Protein AF-A0A3M3U3S2-F1 (afdb_monomer)

Solvent-accessible surface area (backbone atoms only — not comparable to full-atom values): 7268 Å² total; per-residue (Å²): 133,89,79,87,79,78,76,80,77,78,79,72,85,70,72,84,77,65,69,76,60,60,78,47,52,54,70,60,26,49,77,73,76,42,70,47,54,67,56,52,53,51,51,51,39,53,52,50,31,55,54,52,36,50,51,29,49,76,69,72,42,89,67,77,67,73,74,63,52,52,69,78,72,72,43,90,68,67,80,71,64,84,55,54,74,69,42,50,54,35,47,74,73,73,35,89,33,75,50,56,53,51,34,52,50,38,52,51,54,42,57,58,63,74,73,114

Radius of gyration: 21.82 Å; Cα contacts (8 Å, |Δi|>4): 65; chains: 1; bounding box: 50×43×50 Å

Organism: Pseudomonas syringae pv. pisi (NCBI:txid59510)

Secondary structure (DSSP, 8-state):
------------------GGGGGS-HHHHHHTT---HHHHHHHHHHHHHHHHHHHHHHTT-------S-HHHHT--PPPPPP-HHHHHHHHHTT---HHHHHHHHHHHHHHHHTT-

Structure (mmCIF, N/CA/C/O backbone):
data_AF-A0A3M3U3S2-F1
#
_entry.id   AF-A0A3M3U3S2-F1
#
loop_
_atom_site.group_PDB
_atom_site.id
_atom_site.type_symbol
_atom_site.label_atom_id
_atom_site.label_alt_id
_atom_site.label_comp_id
_atom_site.label_asym_id
_atom_site.label_entity_id
_atom_site.label_seq_id
_atom_site.pdbx_PDB_ins_code
_atom_site.Cartn_x
_atom_site.Cartn_y
_atom_site.Cartn_z
_atom_site.occupancy
_atom_site.B_iso_or_equiv
_atom_site.auth_seq_id
_atom_site.auth_comp_id
_atom_site.auth_asym_id
_atom_site.auth_atom_id
_atom_site.pdbx_PDB_model_num
ATOM 1 N N . MET A 1 1 ? 33.668 24.441 26.092 1.00 36.91 1 MET A N 1
ATOM 2 C CA . MET A 1 1 ? 32.503 25.207 25.596 1.00 36.91 1 MET A CA 1
ATOM 3 C C . MET A 1 1 ? 31.851 24.428 24.464 1.00 36.91 1 MET A C 1
ATOM 5 O O . MET A 1 1 ? 32.544 24.192 23.490 1.00 36.91 1 MET A O 1
ATOM 9 N N . LYS A 1 2 ? 30.549 24.110 24.616 1.00 44.34 2 LYS A N 1
ATOM 10 C CA . LYS A 1 2 ? 29.542 23.867 23.551 1.00 44.34 2 LYS A CA 1
ATOM 11 C C . LYS A 1 2 ? 29.753 22.583 22.706 1.00 44.34 2 LYS A C 1
ATOM 13 O O . LYS A 1 2 ? 30.754 22.461 22.031 1.00 44.34 2 LYS A O 1
ATOM 18 N N . ASN A 1 3 ? 28.876 21.575 22.664 1.00 31.09 3 ASN A N 1
ATOM 19 C CA . ASN A 1 3 ? 27.421 21.566 22.806 1.00 31.09 3 ASN A CA 1
ATOM 20 C C . ASN A 1 3 ? 26.911 20.200 23.289 1.00 31.09 3 ASN A C 1
ATOM 22 O O . ASN A 1 3 ? 27.079 19.186 22.614 1.00 31.09 3 ASN A O 1
ATOM 26 N N . LEU A 1 4 ? 26.211 20.214 24.422 1.00 34.72 4 LEU A N 1
ATOM 27 C CA . LEU A 1 4 ? 25.326 19.145 24.859 1.00 34.72 4 LEU A CA 1
ATOM 28 C C . LEU A 1 4 ? 24.115 19.162 23.910 1.00 34.72 4 LEU A C 1
ATOM 30 O O . LEU A 1 4 ? 23.272 20.054 24.000 1.00 34.72 4 LEU A O 1
ATOM 34 N N . ARG A 1 5 ? 24.043 18.242 22.942 1.00 43.66 5 ARG A N 1
ATOM 35 C CA . ARG A 1 5 ? 22.785 18.013 22.221 1.00 43.66 5 ARG A CA 1
ATOM 36 C C . ARG A 1 5 ? 21.868 17.256 23.170 1.00 43.66 5 ARG A C 1
ATOM 38 O O . ARG A 1 5 ? 21.952 16.039 23.288 1.00 43.66 5 ARG A O 1
ATOM 45 N N . THR A 1 6 ? 21.043 18.012 23.885 1.00 37.03 6 THR A N 1
ATOM 46 C CA . THR A 1 6 ? 19.899 17.509 24.637 1.00 37.03 6 THR A CA 1
ATOM 47 C C . THR A 1 6 ? 19.028 16.697 23.686 1.00 37.03 6 THR A C 1
ATOM 49 O O . THR A 1 6 ? 18.282 17.256 22.884 1.00 37.03 6 THR A O 1
ATOM 52 N N . PHE A 1 7 ? 19.140 15.372 23.748 1.00 40.72 7 PHE A N 1
ATOM 53 C CA . PHE A 1 7 ? 18.129 14.490 23.193 1.00 40.72 7 PHE A CA 1
ATOM 54 C C . PHE A 1 7 ? 16.885 14.675 24.061 1.00 40.72 7 PHE A C 1
ATOM 56 O O . PHE A 1 7 ? 16.802 14.142 25.165 1.00 40.72 7 PHE A O 1
ATOM 63 N N . HIS A 1 8 ? 15.947 15.501 23.596 1.00 36.09 8 HIS A N 1
ATOM 64 C CA . HIS A 1 8 ? 14.601 15.538 24.152 1.00 36.09 8 HIS A CA 1
ATOM 65 C C . HIS A 1 8 ? 13.976 14.166 23.880 1.00 36.09 8 HIS A C 1
ATOM 67 O O . HIS A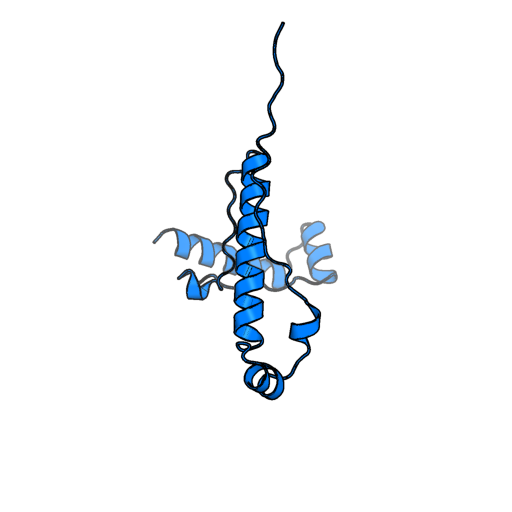 1 8 ? 13.459 13.899 22.796 1.00 36.09 8 HIS A O 1
ATOM 73 N N . ALA A 1 9 ? 14.089 13.268 24.856 1.00 37.72 9 ALA A N 1
ATOM 74 C CA . ALA A 1 9 ? 13.299 12.058 24.906 1.00 37.72 9 ALA A CA 1
ATOM 75 C C . ALA A 1 9 ? 11.847 12.488 25.138 1.00 37.72 9 ALA A C 1
ATOM 77 O O . ALA A 1 9 ? 11.418 12.706 26.268 1.00 37.72 9 ALA A O 1
ATOM 78 N N . VAL A 1 10 ? 11.093 12.665 24.053 1.00 39.78 10 VAL A N 1
ATOM 79 C CA . VAL A 1 10 ? 9.634 12.636 24.133 1.00 39.78 10 VAL A CA 1
ATOM 80 C C . VAL A 1 10 ? 9.288 11.178 24.406 1.00 39.78 10 VAL A C 1
ATOM 82 O O . VAL A 1 10 ? 9.284 10.351 23.496 1.00 39.78 10 VAL A O 1
ATOM 85 N N . ALA A 1 11 ? 9.119 10.850 25.686 1.00 38.97 11 ALA A N 1
ATOM 86 C CA . ALA A 1 11 ? 8.590 9.572 26.125 1.00 38.97 11 ALA A CA 1
ATOM 87 C C . ALA A 1 11 ? 7.162 9.469 25.588 1.00 38.97 11 ALA A C 1
ATOM 89 O O . ALA A 1 11 ? 6.241 10.089 26.115 1.00 38.97 11 ALA A O 1
ATOM 90 N N . ILE A 1 12 ? 6.995 8.749 24.482 1.00 48.66 12 ILE A N 1
ATOM 91 C CA . ILE A 1 12 ? 5.667 8.381 24.024 1.00 48.66 12 ILE A CA 1
ATOM 92 C C . ILE A 1 12 ? 5.257 7.210 24.915 1.00 48.66 12 ILE A C 1
ATOM 94 O O . ILE A 1 12 ? 5.814 6.118 24.793 1.00 48.66 12 ILE A O 1
ATOM 98 N N . ASP A 1 13 ? 4.344 7.460 25.851 1.00 45.03 13 ASP A N 1
ATOM 99 C CA . ASP A 1 13 ? 3.678 6.411 26.621 1.00 45.03 13 ASP A CA 1
ATOM 100 C C . ASP A 1 13 ? 2.745 5.648 25.672 1.00 45.03 13 ASP A C 1
ATOM 102 O O . ASP A 1 13 ? 1.546 5.901 25.551 1.00 45.03 13 ASP A O 1
ATOM 106 N N . LEU A 1 14 ? 3.357 4.786 24.866 1.00 49.50 14 LEU A N 1
ATOM 107 C CA . LEU A 1 14 ? 2.676 3.893 23.950 1.00 49.50 14 LEU A CA 1
ATOM 108 C C . LEU A 1 14 ? 2.271 2.690 24.777 1.00 49.50 14 LEU A C 1
ATOM 110 O O . LEU A 1 14 ? 3.042 1.740 24.919 1.00 49.50 14 LEU A O 1
ATOM 114 N N . GLY A 1 15 ? 1.085 2.801 25.378 1.00 50.25 15 GLY A N 1
ATOM 115 C CA . GLY A 1 15 ? 0.483 1.768 26.207 1.00 50.25 15 GLY A CA 1
ATOM 116 C C . GLY A 1 15 ? 0.762 0.371 25.657 1.00 50.25 15 GLY A C 1
ATOM 117 O O . GLY A 1 15 ? 0.667 0.118 24.456 1.00 50.25 15 GLY A O 1
ATOM 118 N N . HIS A 1 16 ? 1.159 -0.525 26.553 1.00 55.59 16 HIS A N 1
ATOM 119 C CA . HIS A 1 16 ? 1.530 -1.892 26.226 1.00 55.59 16 HIS A CA 1
ATOM 120 C C . HIS A 1 16 ? 0.425 -2.583 25.412 1.00 55.59 16 HIS A C 1
ATOM 122 O O . HIS A 1 16 ? -0.642 -2.904 25.938 1.00 55.59 16 HIS A O 1
ATOM 128 N N . VAL A 1 17 ? 0.692 -2.834 24.129 1.00 56.72 17 VAL A N 1
ATOM 129 C CA . VAL A 1 17 ? -0.153 -3.697 23.305 1.00 56.72 17 VAL A CA 1
ATOM 130 C C . VAL A 1 17 ? 0.188 -5.137 23.671 1.00 56.72 17 VAL A C 1
ATOM 132 O O . VAL A 1 17 ? 1.217 -5.672 23.259 1.00 56.72 17 VAL A O 1
ATOM 135 N N . ASP A 1 18 ? -0.661 -5.763 24.482 1.00 63.81 18 ASP A N 1
ATOM 136 C CA . ASP A 1 18 ? -0.547 -7.190 24.772 1.00 63.81 18 ASP A CA 1
ATOM 137 C C . ASP A 1 18 ? -0.987 -7.993 23.544 1.00 63.81 18 ASP A C 1
ATOM 139 O O . ASP A 1 18 ? -2.164 -8.317 23.372 1.00 63.81 18 ASP A O 1
ATOM 143 N N . VAL A 1 19 ? -0.010 -8.333 22.703 1.00 62.62 19 VAL A N 1
ATOM 144 C CA . VAL A 1 19 ? -0.201 -9.108 21.470 1.00 62.62 19 VAL A CA 1
ATOM 145 C C . VAL A 1 19 ? -0.922 -10.437 21.692 1.00 62.62 19 VAL A C 1
ATOM 147 O O . VAL A 1 19 ? -1.513 -10.960 20.756 1.00 62.62 19 VAL A O 1
ATOM 150 N N . ARG A 1 20 ? -0.956 -10.985 22.915 1.00 62.56 20 ARG A N 1
ATOM 151 C CA . ARG A 1 20 ? -1.676 -12.237 23.201 1.00 62.56 20 ARG A CA 1
ATOM 152 C C . ARG A 1 20 ? -3.189 -12.090 23.060 1.00 62.56 20 ARG A C 1
ATOM 154 O O . ARG A 1 20 ? -3.874 -13.083 22.830 1.00 62.56 20 ARG A O 1
ATOM 161 N N . ARG A 1 21 ? -3.729 -10.871 23.174 1.00 69.19 21 ARG A N 1
ATOM 162 C CA . ARG A 1 21 ? -5.165 -10.618 22.990 1.00 69.19 21 ARG A CA 1
ATOM 163 C C . ARG A 1 21 ? -5.610 -10.778 21.539 1.00 69.19 21 ARG A C 1
ATOM 165 O O . ARG A 1 21 ? -6.792 -11.050 21.324 1.00 69.19 21 ARG A O 1
ATOM 172 N N . ILE A 1 22 ? -4.694 -10.702 20.563 1.00 73.69 22 ILE A N 1
ATOM 173 C CA . ILE A 1 22 ? -5.043 -10.870 19.148 1.00 73.69 22 ILE A CA 1
ATOM 174 C C . ILE A 1 22 ? -5.532 -12.270 18.795 1.00 73.69 22 ILE A C 1
ATOM 176 O O . ILE A 1 22 ? -6.389 -12.399 17.925 1.00 73.69 22 ILE A O 1
ATOM 180 N N . GLU A 1 23 ? -5.084 -13.271 19.544 1.00 82.19 23 GLU A N 1
ATOM 181 C CA . GLU A 1 23 ? -5.444 -14.676 19.354 1.00 82.19 23 GLU A CA 1
ATOM 182 C C . GLU A 1 23 ? -6.848 -15.013 19.887 1.00 82.19 23 GLU A C 1
ATOM 184 O O . GLU A 1 23 ? -7.379 -16.098 19.647 1.00 82.19 23 GLU A O 1
ATOM 189 N N . LEU A 1 24 ? -7.483 -14.096 20.630 1.00 85.69 24 LEU A N 1
ATOM 190 C CA . LEU A 1 24 ? -8.846 -14.292 21.115 1.00 85.69 24 LEU A CA 1
ATOM 191 C C . LEU A 1 24 ? -9.855 -14.159 19.971 1.00 85.69 24 LEU A C 1
ATOM 193 O O . LEU A 1 24 ? -9.831 -13.187 19.210 1.00 85.69 24 LEU A O 1
ATOM 197 N N . SER A 1 25 ? -10.826 -15.076 19.935 1.00 89.69 25 SER A N 1
ATOM 198 C CA . SER A 1 25 ? -11.986 -14.948 19.050 1.00 89.69 25 SER A CA 1
ATOM 199 C C . SER A 1 25 ? -12.781 -13.679 19.362 1.00 89.69 25 SER A C 1
ATOM 201 O O . SER A 1 25 ? -12.883 -13.267 20.521 1.00 89.69 25 SER A O 1
ATOM 203 N N . ASP A 1 26 ? -13.426 -13.088 18.355 1.00 92.38 26 ASP A N 1
ATOM 204 C CA . ASP A 1 26 ? -14.227 -11.868 18.541 1.00 92.38 26 ASP A CA 1
ATOM 205 C C . ASP A 1 26 ? -15.378 -12.052 19.543 1.00 92.38 26 ASP A C 1
ATOM 207 O O . ASP A 1 26 ? -15.790 -11.114 20.225 1.00 92.38 26 ASP A O 1
ATOM 211 N N . THR A 1 27 ? -15.898 -13.273 19.691 1.00 94.00 27 THR A N 1
ATOM 212 C CA . THR A 1 27 ? -16.861 -13.598 20.754 1.00 94.00 27 THR A CA 1
ATOM 213 C C . THR A 1 27 ? -16.229 -13.437 22.133 1.00 94.00 27 THR A C 1
ATOM 215 O O . THR A 1 27 ? -16.810 -12.790 23.007 1.00 94.00 27 THR A O 1
ATOM 218 N N . LYS A 1 28 ? -15.019 -13.975 22.334 1.00 91.00 28 LYS A N 1
ATOM 219 C CA . LYS A 1 28 ? -14.323 -13.853 23.616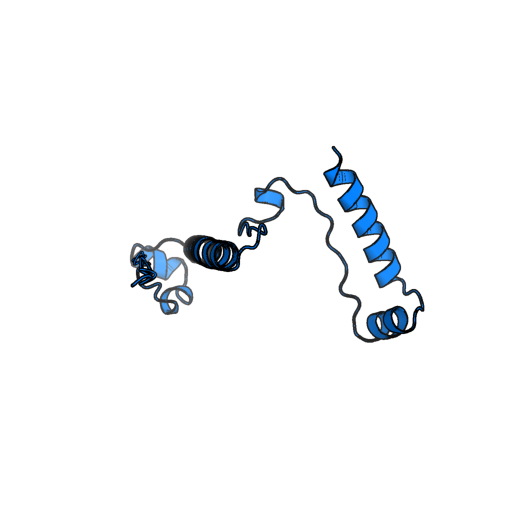 1.00 91.00 28 LYS A CA 1
ATOM 220 C C . LYS A 1 28 ? -13.899 -12.410 23.882 1.00 91.00 28 LYS A C 1
ATOM 222 O O . LYS A 1 28 ? -14.096 -11.946 25.002 1.00 91.00 28 LYS A O 1
ATOM 227 N N . ARG A 1 29 ? -13.410 -11.682 22.874 1.00 92.19 29 ARG A N 1
ATOM 228 C CA . ARG A 1 29 ? -13.061 -10.253 22.974 1.00 92.19 29 ARG A CA 1
ATOM 229 C C . ARG A 1 29 ? -14.227 -9.402 23.466 1.00 92.19 29 ARG A C 1
ATOM 231 O O . ARG A 1 29 ? -14.088 -8.698 24.463 1.00 92.19 29 ARG A O 1
ATOM 238 N N . ARG A 1 30 ? -15.403 -9.562 22.851 1.00 92.50 30 ARG A N 1
ATOM 239 C CA . ARG A 1 30 ? -16.620 -8.846 23.261 1.00 92.50 30 ARG A CA 1
ATOM 240 C C . ARG A 1 30 ? -17.018 -9.157 24.702 1.00 92.50 30 ARG A C 1
ATOM 242 O O . ARG A 1 30 ? -17.371 -8.245 25.439 1.00 92.50 30 ARG A O 1
ATOM 249 N N . SER A 1 31 ? -16.886 -10.416 25.135 1.00 93.12 31 SER A N 1
ATOM 250 C CA . SER A 1 31 ? -17.198 -10.814 26.520 1.00 93.12 31 SER A CA 1
ATOM 251 C C . SER A 1 31 ? -16.320 -10.140 27.582 1.00 93.12 31 SER A C 1
ATOM 253 O O . SER A 1 31 ? -16.722 -10.063 28.738 1.00 93.12 31 SER A O 1
ATOM 255 N N . VAL A 1 32 ? -15.138 -9.645 27.202 1.00 89.56 32 VAL A N 1
ATOM 256 C CA . VAL A 1 32 ? -14.202 -8.945 28.097 1.00 89.56 32 VAL A CA 1
ATOM 257 C C . VAL A 1 32 ? -14.101 -7.444 27.792 1.00 89.56 32 VAL A C 1
ATOM 259 O O . VAL A 1 32 ? -13.162 -6.793 28.240 1.00 89.56 32 VAL A O 1
ATOM 262 N N . GLY A 1 33 ? -15.051 -6.892 27.027 1.00 90.00 33 GLY A N 1
ATOM 263 C CA . GLY A 1 33 ? -15.126 -5.459 26.718 1.00 90.00 33 GLY A CA 1
ATOM 264 C C . GLY A 1 33 ? -14.099 -4.955 25.699 1.00 90.00 33 GLY A C 1
ATOM 265 O O . GLY A 1 33 ? -13.870 -3.752 25.618 1.00 90.00 33 GLY A O 1
ATOM 266 N N . LEU A 1 34 ? -13.471 -5.848 24.929 1.00 87.69 34 LEU A N 1
ATOM 267 C CA . LEU A 1 34 ? -12.546 -5.478 23.856 1.00 87.69 34 LEU A CA 1
ATOM 268 C C . LEU A 1 34 ? -13.283 -5.300 22.521 1.00 87.69 34 LEU A C 1
ATOM 270 O O . LEU A 1 34 ? -14.307 -5.944 22.269 1.00 87.69 34 LEU A O 1
ATOM 274 N N . GLY A 1 35 ? -12.713 -4.458 21.653 1.00 88.81 35 GLY A N 1
ATOM 275 C CA . GLY A 1 35 ? -13.099 -4.352 20.244 1.00 88.81 35 GLY A CA 1
ATOM 276 C C . GLY A 1 35 ? -12.763 -5.614 19.441 1.00 88.81 35 GLY A C 1
ATOM 277 O O . GLY A 1 35 ? -12.253 -6.602 19.980 1.00 88.81 35 GLY A O 1
ATOM 278 N N . SER A 1 36 ? -13.055 -5.589 18.140 1.00 90.69 36 SER A N 1
ATOM 279 C CA . SER A 1 36 ? -12.739 -6.717 17.259 1.00 90.69 36 SER A CA 1
ATOM 280 C C . SER A 1 36 ? -11.230 -6.880 17.058 1.00 90.69 36 SER A C 1
ATOM 282 O O . SER A 1 36 ? -10.447 -5.946 17.255 1.00 90.69 36 SER A O 1
ATOM 284 N N . ALA A 1 37 ? -10.810 -8.061 16.599 1.00 88.62 37 ALA A N 1
ATOM 285 C CA . ALA A 1 37 ? -9.430 -8.283 16.170 1.00 88.62 37 ALA A CA 1
ATOM 286 C C . ALA A 1 37 ? -8.985 -7.291 15.089 1.00 88.62 37 ALA A C 1
ATOM 288 O O . ALA A 1 37 ? -7.853 -6.808 15.106 1.00 88.62 37 ALA A O 1
ATOM 289 N N . ALA A 1 38 ? -9.892 -6.960 14.169 1.00 89.75 38 ALA A N 1
ATOM 290 C CA . ALA A 1 38 ? -9.630 -6.008 13.103 1.00 89.75 38 ALA A CA 1
ATOM 291 C C . ALA A 1 38 ? -9.374 -4.592 13.643 1.00 89.75 38 ALA A C 1
ATOM 293 O O . ALA A 1 38 ? -8.437 -3.937 13.183 1.00 89.75 38 ALA A O 1
ATOM 294 N N . ASP A 1 39 ? -10.144 -4.143 14.640 1.00 89.69 39 ASP A N 1
ATOM 295 C CA . ASP A 1 39 ? -9.950 -2.829 15.271 1.00 89.69 39 ASP A CA 1
ATOM 296 C C . ASP A 1 39 ? -8.567 -2.729 15.925 1.00 89.69 39 ASP A C 1
ATOM 298 O O . ASP A 1 39 ? -7.867 -1.725 15.778 1.00 89.69 39 ASP A O 1
ATOM 302 N N . GLU A 1 40 ? -8.135 -3.800 16.594 1.00 88.25 40 GLU A N 1
ATOM 303 C CA . GLU A 1 40 ? -6.815 -3.861 17.221 1.00 88.25 40 GLU A CA 1
ATOM 304 C C . GLU A 1 40 ? -5.687 -3.854 16.180 1.00 88.25 40 GLU A C 1
ATOM 306 O O . GLU A 1 40 ? -4.713 -3.119 16.333 1.00 88.25 40 GLU A O 1
ATOM 311 N N . VAL A 1 41 ? -5.837 -4.576 15.063 1.00 89.31 41 VAL A N 1
ATOM 312 C CA . VAL A 1 41 ? -4.881 -4.512 13.941 1.00 89.31 41 VAL A CA 1
ATOM 313 C C . VAL A 1 41 ? -4.778 -3.093 13.379 1.00 89.31 41 VAL A C 1
ATOM 315 O O . VAL A 1 41 ? -3.676 -2.635 13.071 1.00 89.31 41 VAL A O 1
ATOM 318 N N . VAL A 1 42 ? -5.897 -2.375 13.249 1.00 91.62 42 VAL A N 1
ATOM 319 C CA . VAL A 1 42 ? -5.893 -0.973 12.802 1.00 91.62 42 VAL A CA 1
ATOM 320 C C . VAL A 1 42 ? -5.157 -0.082 13.805 1.00 91.62 42 VAL A C 1
ATOM 322 O O . VAL A 1 42 ? -4.352 0.753 13.391 1.00 91.62 42 VAL A O 1
ATOM 325 N N . ALA A 1 43 ? -5.372 -0.274 15.109 1.00 89.44 43 ALA A N 1
ATOM 326 C CA . ALA A 1 43 ? -4.656 0.465 16.147 1.00 89.44 43 ALA A CA 1
ATOM 327 C C . ALA A 1 43 ? -3.140 0.201 16.102 1.00 89.44 43 ALA A C 1
ATOM 329 O O . ALA A 1 43 ? -2.352 1.148 16.113 1.00 89.44 43 ALA A O 1
ATOM 330 N N . ILE A 1 44 ? -2.730 -1.063 15.955 1.00 90.56 44 ILE A N 1
ATOM 331 C CA . ILE A 1 44 ? -1.320 -1.462 15.818 1.00 90.56 44 ILE A CA 1
ATOM 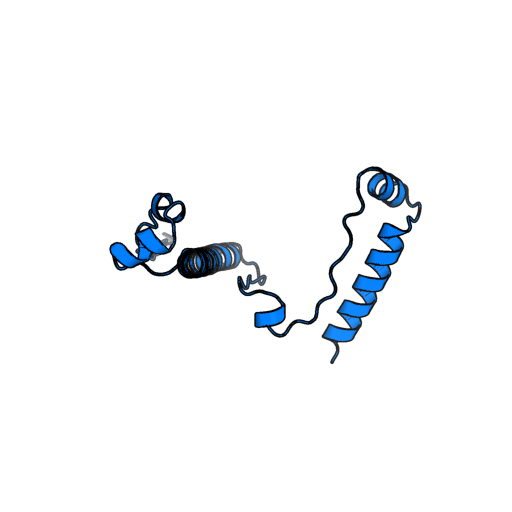332 C C . ILE A 1 44 ? -0.689 -0.833 14.571 1.00 90.56 44 ILE A C 1
ATOM 334 O O . ILE A 1 44 ? 0.416 -0.298 14.640 1.00 90.56 44 ILE A O 1
ATOM 338 N N . ARG A 1 45 ? -1.389 -0.850 13.431 1.00 94.19 45 ARG A N 1
ATOM 339 C CA . ARG A 1 45 ? -0.903 -0.235 12.185 1.00 94.19 45 ARG A CA 1
ATOM 340 C C . ARG A 1 45 ? -0.683 1.269 12.329 1.00 94.19 45 ARG A C 1
ATOM 342 O O . ARG A 1 45 ? 0.363 1.757 11.913 1.00 94.19 45 ARG A O 1
ATOM 349 N N . ARG A 1 46 ? -1.612 1.979 12.978 1.00 93.38 46 ARG A N 1
ATOM 350 C CA . ARG A 1 46 ? -1.478 3.418 13.269 1.00 93.38 46 ARG A CA 1
ATOM 351 C C . ARG A 1 46 ? -0.313 3.715 14.204 1.00 93.38 46 ARG A C 1
ATOM 353 O O . ARG A 1 46 ? 0.384 4.707 14.014 1.00 93.38 46 ARG A O 1
ATOM 360 N N . LEU A 1 47 ? -0.114 2.875 15.216 1.00 92.81 47 LEU A N 1
ATOM 361 C CA . LEU A 1 47 ? 1.005 3.005 16.141 1.00 92.81 47 LEU A CA 1
ATOM 362 C C . LEU A 1 47 ? 2.342 2.848 15.408 1.00 92.81 47 LEU A C 1
ATOM 364 O O . LEU A 1 47 ? 3.232 3.689 15.528 1.00 92.81 47 LEU A O 1
ATOM 368 N N . TRP A 1 48 ? 2.455 1.792 14.606 1.00 95.44 48 TRP A N 1
ATOM 369 C CA . TRP A 1 48 ? 3.638 1.533 13.798 1.00 95.44 48 TRP A CA 1
ATOM 370 C C . TRP A 1 48 ? 3.910 2.662 12.795 1.00 95.44 48 TRP A C 1
ATOM 372 O O . TRP A 1 48 ? 5.050 3.104 12.690 1.00 95.44 48 TRP A O 1
ATOM 382 N N . GLU A 1 49 ? 2.880 3.171 12.113 1.00 97.00 49 GLU A N 1
ATOM 383 C CA . GLU A 1 49 ? 2.988 4.299 11.180 1.00 97.00 49 GLU A CA 1
ATOM 384 C C . GLU A 1 49 ? 3.617 5.528 11.848 1.00 97.00 49 GLU A C 1
ATOM 386 O O . GLU A 1 49 ? 4.571 6.101 11.321 1.00 97.00 49 GLU A O 1
ATOM 391 N N . GLN A 1 50 ? 3.136 5.900 13.038 1.00 96.69 50 GLN A N 1
ATOM 392 C CA . GLN A 1 50 ? 3.667 7.034 13.801 1.00 96.69 50 GLN A CA 1
ATOM 393 C C . GLN A 1 50 ? 5.143 6.833 14.160 1.00 96.69 50 GLN A C 1
ATOM 395 O O . GLN A 1 50 ? 5.965 7.726 13.949 1.00 96.69 50 GLN A O 1
ATOM 400 N N . MET A 1 51 ? 5.494 5.647 14.667 1.00 96.69 51 MET A N 1
ATOM 401 C CA . MET A 1 51 ? 6.872 5.318 15.037 1.00 96.69 51 MET A CA 1
ATOM 402 C C . MET A 1 51 ? 7.807 5.319 13.821 1.00 96.69 51 MET A C 1
ATOM 404 O O . MET A 1 51 ? 8.900 5.884 13.879 1.00 96.69 51 MET A O 1
ATOM 408 N N . ALA A 1 52 ? 7.375 4.714 12.714 1.00 97.56 52 ALA A N 1
ATOM 409 C CA . ALA A 1 52 ? 8.152 4.626 11.486 1.00 97.56 52 ALA A CA 1
ATOM 410 C C . ALA A 1 52 ? 8.363 6.011 10.853 1.00 97.56 52 ALA A C 1
ATOM 412 O O . ALA A 1 52 ? 9.489 6.356 10.499 1.00 97.56 52 ALA A O 1
ATOM 413 N N . ASN A 1 53 ? 7.321 6.845 10.790 1.00 98.12 53 ASN A N 1
ATOM 414 C CA . ASN A 1 53 ? 7.426 8.210 10.270 1.00 98.12 53 ASN A CA 1
ATOM 415 C C . ASN A 1 53 ? 8.336 9.094 11.124 1.00 98.12 53 ASN A C 1
ATOM 417 O O . ASN A 1 53 ? 9.113 9.877 10.580 1.00 98.12 53 ASN A O 1
ATOM 421 N N . ARG A 1 54 ? 8.314 8.928 12.451 1.00 96.31 54 ARG A N 1
ATOM 422 C CA . ARG A 1 54 ? 9.252 9.622 13.339 1.00 96.31 54 ARG A CA 1
ATOM 423 C C . ARG A 1 54 ? 10.697 9.179 13.104 1.00 96.31 54 ARG A C 1
ATOM 425 O O . ARG A 1 54 ? 11.606 10.005 13.135 1.00 96.31 54 ARG A O 1
ATOM 432 N N . ALA A 1 55 ? 10.923 7.889 12.860 1.00 97.88 55 ALA A N 1
ATOM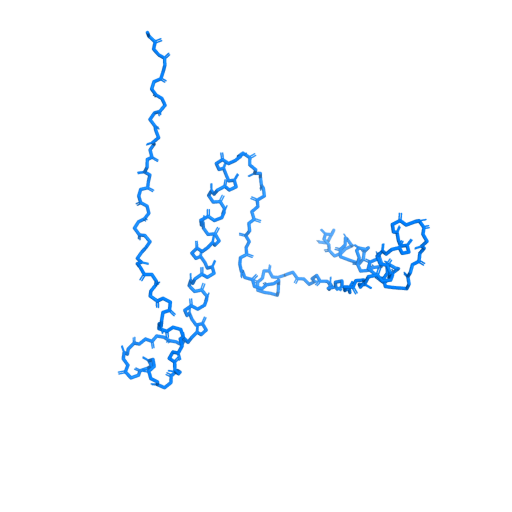 433 C CA . ALA A 1 55 ? 12.248 7.379 12.520 1.00 97.88 55 ALA A CA 1
ATOM 434 C C . ALA A 1 55 ? 12.751 7.933 11.174 1.00 97.88 55 ALA A C 1
ATOM 436 O O . ALA A 1 55 ? 13.914 8.323 11.084 1.00 97.88 55 ALA A O 1
ATOM 437 N N . LEU A 1 56 ? 11.878 8.030 10.163 1.00 98.06 56 LEU A N 1
ATOM 438 C CA . LEU A 1 56 ? 12.193 8.646 8.867 1.00 98.06 56 LEU A CA 1
ATOM 439 C C . LEU A 1 56 ? 12.559 10.128 9.015 1.00 98.06 56 LEU A C 1
ATOM 441 O O . LEU A 1 56 ? 13.576 10.561 8.475 1.00 98.06 56 LEU A O 1
ATOM 445 N N . GLU A 1 57 ? 11.790 10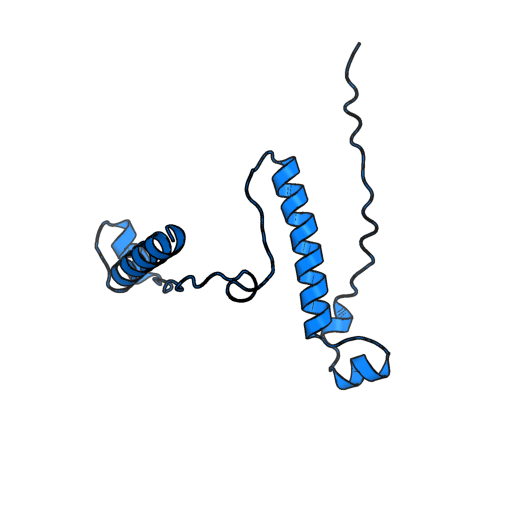.883 9.802 1.00 97.81 57 GLU A N 1
ATOM 446 C CA . GLU A 1 57 ? 12.078 12.288 10.115 1.00 97.81 57 GLU A CA 1
ATOM 447 C C . GLU A 1 57 ? 13.442 12.448 10.804 1.00 97.81 57 GLU A C 1
ATOM 449 O O . GLU A 1 57 ? 14.266 13.254 10.376 1.00 97.81 57 GLU A O 1
ATOM 454 N N . ASN A 1 58 ? 13.727 11.633 11.826 1.00 97.56 58 ASN A N 1
ATOM 455 C CA . ASN A 1 58 ? 15.009 11.663 12.536 1.00 97.56 58 ASN A CA 1
ATOM 456 C C . ASN A 1 58 ? 16.202 11.303 11.632 1.00 97.56 58 ASN A C 1
ATOM 458 O O . ASN A 1 58 ? 17.319 11.755 11.884 1.00 97.56 58 ASN A O 1
ATOM 462 N N . ALA A 1 59 ? 15.974 10.494 10.594 1.00 98.19 59 ALA A N 1
ATOM 463 C CA . ALA A 1 59 ? 16.969 10.152 9.583 1.00 98.19 59 ALA A CA 1
ATOM 464 C C . ALA A 1 59 ? 17.124 11.228 8.488 1.00 98.19 59 ALA A C 1
ATOM 466 O O . ALA A 1 59 ? 17.951 11.061 7.594 1.00 98.19 59 ALA A O 1
ATOM 467 N N . GLY A 1 60 ? 16.346 12.316 8.540 1.00 98.00 60 GLY A N 1
ATOM 468 C CA . GLY A 1 60 ? 16.349 13.370 7.524 1.00 98.00 60 GLY A CA 1
ATOM 469 C C . GLY A 1 60 ? 15.701 12.951 6.202 1.00 98.00 60 GLY A C 1
ATOM 470 O O . GLY A 1 60 ? 16.050 13.493 5.159 1.00 98.00 60 GLY A O 1
ATOM 471 N N . SER A 1 61 ? 14.802 11.962 6.223 1.00 98.00 61 SER A N 1
ATOM 472 C CA . SER A 1 61 ? 14.072 11.511 5.039 1.00 98.00 61 SER A CA 1
ATOM 473 C C . SER A 1 61 ? 12.736 12.241 4.893 1.00 98.00 61 SER A C 1
ATOM 475 O O . SER A 1 61 ? 11.952 12.333 5.843 1.00 98.00 61 SER A O 1
ATOM 477 N N . ASP A 1 62 ? 12.434 12.681 3.672 1.00 96.81 62 ASP A N 1
ATOM 478 C CA . ASP A 1 62 ? 11.132 13.260 3.311 1.00 96.81 62 ASP A CA 1
ATOM 479 C C . ASP A 1 62 ? 10.042 12.197 3.100 1.00 96.81 62 ASP A C 1
ATOM 481 O O . ASP A 1 62 ? 8.858 12.522 3.021 1.00 96.81 62 ASP A O 1
ATOM 485 N N . ALA A 1 63 ? 10.410 10.911 3.040 1.00 97.00 63 ALA A N 1
ATOM 486 C CA . ALA A 1 63 ? 9.453 9.825 2.865 1.00 97.00 63 ALA A CA 1
ATOM 487 C C . ALA A 1 63 ? 8.471 9.748 4.045 1.00 97.00 63 ALA A C 1
ATOM 489 O O . ALA A 1 63 ? 8.854 9.909 5.207 1.00 97.00 63 ALA A O 1
ATOM 490 N N . ARG A 1 64 ? 7.201 9.457 3.756 1.00 97.31 64 ARG A N 1
ATOM 491 C CA . ARG A 1 64 ? 6.159 9.210 4.759 1.00 97.31 64 ARG A CA 1
ATOM 492 C C . ARG A 1 64 ? 5.380 7.956 4.401 1.00 97.31 64 ARG A C 1
ATOM 494 O O . ARG A 1 64 ? 5.200 7.626 3.233 1.00 97.31 64 ARG A O 1
ATOM 501 N N . ILE A 1 65 ? 4.946 7.257 5.435 1.00 97.38 65 ILE A N 1
ATOM 502 C CA . ILE A 1 65 ? 4.169 6.030 5.367 1.00 97.38 65 ILE A CA 1
ATOM 503 C C . ILE A 1 65 ? 2.740 6.351 5.796 1.00 97.38 65 ILE A C 1
ATOM 505 O O . ILE A 1 65 ? 2.536 7.015 6.809 1.00 97.38 65 ILE A O 1
ATOM 509 N N . ASP A 1 66 ? 1.775 5.836 5.040 1.00 96.94 66 ASP A N 1
ATOM 510 C CA . ASP A 1 66 ? 0.356 5.808 5.388 1.00 96.94 66 ASP A CA 1
ATOM 511 C C . ASP A 1 66 ? -0.084 4.340 5.458 1.00 96.94 66 ASP A C 1
ATOM 513 O O . ASP A 1 66 ? 0.051 3.585 4.492 1.00 96.94 66 ASP A O 1
ATOM 517 N N . SER A 1 67 ? -0.554 3.911 6.627 1.00 96.38 67 SER A N 1
ATOM 518 C CA . SER A 1 67 ? -0.919 2.523 6.918 1.00 96.38 67 SER A CA 1
ATOM 519 C C . SER A 1 67 ? -2.324 2.137 6.451 1.00 96.38 67 SER A C 1
ATOM 521 O O . SER A 1 67 ? -2.714 0.967 6.562 1.00 96.38 67 SER A O 1
ATOM 523 N N . ARG A 1 68 ? -3.105 3.092 5.929 1.00 94.88 68 ARG A N 1
ATOM 524 C CA . ARG A 1 68 ? -4.404 2.820 5.305 1.00 94.88 68 ARG A CA 1
ATOM 525 C C . ARG A 1 68 ? -4.202 2.023 4.017 1.00 94.88 68 ARG A C 1
ATOM 527 O O . ARG A 1 68 ? -3.150 2.081 3.389 1.00 94.88 68 ARG A O 1
ATOM 534 N N . SER A 1 69 ? -5.221 1.283 3.584 1.00 92.44 69 SER A N 1
ATOM 535 C CA . SER A 1 69 ? -5.181 0.663 2.254 1.00 92.44 69 SER A CA 1
ATOM 536 C C . SER A 1 69 ? -5.131 1.736 1.162 1.00 92.44 69 SER A C 1
ATOM 538 O O . SER A 1 69 ? -5.673 2.820 1.356 1.00 92.44 69 SER A O 1
ATOM 540 N N . LEU A 1 70 ? -4.565 1.417 -0.007 1.00 92.19 70 LEU A N 1
ATOM 541 C CA . LEU A 1 70 ? -4.528 2.333 -1.159 1.00 92.19 70 LEU A CA 1
ATOM 542 C C . LEU A 1 70 ? -5.918 2.907 -1.475 1.00 92.19 70 LEU A C 1
ATOM 544 O O . LEU A 1 70 ? -6.086 4.117 -1.565 1.00 92.19 70 LEU A O 1
ATOM 548 N N . LYS A 1 71 ? -6.951 2.054 -1.468 1.00 91.69 71 LYS A N 1
ATOM 549 C CA . LYS A 1 71 ? -8.348 2.483 -1.621 1.00 91.69 71 LYS A CA 1
ATOM 550 C C . LYS A 1 71 ? -8.787 3.503 -0.561 1.00 91.69 71 LYS A C 1
ATOM 552 O O . LYS A 1 71 ? -9.459 4.470 -0.893 1.00 91.69 71 LYS A O 1
ATOM 557 N N . ALA A 1 72 ? -8.427 3.308 0.708 1.00 93.44 72 ALA A N 1
ATOM 558 C CA . ALA A 1 72 ? -8.751 4.247 1.788 1.00 93.44 72 ALA A CA 1
ATOM 559 C C . ALA A 1 72 ? -7.898 5.533 1.761 1.00 93.44 72 ALA A C 1
ATOM 561 O O . ALA A 1 72 ? -8.249 6.509 2.425 1.00 93.44 72 ALA A O 1
ATOM 562 N N . GLN A 1 73 ? -6.803 5.538 0.996 1.00 93.81 73 GLN A N 1
ATOM 563 C CA . GLN A 1 73 ? -6.034 6.733 0.638 1.00 93.81 73 GLN A CA 1
ATOM 564 C C . GLN A 1 73 ? -6.597 7.434 -0.612 1.00 93.81 73 GLN A C 1
ATOM 566 O O . GLN A 1 73 ? -6.172 8.539 -0.922 1.00 93.81 73 GLN A O 1
ATOM 571 N N . GLY A 1 74 ? -7.558 6.818 -1.315 1.00 92.88 74 GLY A N 1
ATOM 572 C CA . GLY A 1 74 ? -8.088 7.321 -2.586 1.00 92.88 74 GLY A CA 1
ATOM 573 C C . GLY A 1 74 ? -7.196 7.018 -3.793 1.00 92.88 74 GLY A C 1
ATOM 574 O O . GLY A 1 74 ? -7.368 7.632 -4.838 1.00 92.88 74 GLY A O 1
ATOM 575 N N . LEU A 1 75 ? -6.249 6.087 -3.654 1.00 91.19 75 LEU A N 1
ATOM 576 C CA . LEU A 1 75 ? -5.307 5.707 -4.702 1.00 91.19 75 LEU A CA 1
ATOM 577 C C . LEU A 1 75 ? -5.807 4.467 -5.445 1.00 91.19 75 LEU A C 1
ATOM 579 O O . LEU A 1 75 ? -5.982 3.407 -4.837 1.00 91.19 75 LEU A O 1
ATOM 583 N N . ASP A 1 76 ? -5.965 4.585 -6.762 1.00 91.25 76 ASP A N 1
ATOM 584 C CA . ASP A 1 76 ? -6.331 3.479 -7.656 1.00 91.25 76 ASP A CA 1
ATOM 585 C C . ASP A 1 76 ? -5.101 2.905 -8.371 1.00 91.25 76 ASP A C 1
ATOM 587 O O . ASP A 1 76 ? -5.007 2.847 -9.592 1.00 91.25 76 ASP A O 1
ATOM 591 N N . ARG A 1 77 ? -4.086 2.546 -7.581 1.00 93.38 77 ARG A N 1
ATOM 592 C CA . ARG A 1 77 ? -2.822 2.039 -8.114 1.00 93.38 77 ARG A CA 1
ATOM 593 C C . ARG A 1 77 ? -2.950 0.564 -8.489 1.00 93.38 77 ARG A C 1
ATOM 595 O O . ARG A 1 77 ? -3.179 -0.289 -7.629 1.00 93.38 77 ARG A O 1
ATOM 602 N N . GLU A 1 78 ? -2.692 0.256 -9.751 1.00 94.38 78 GLU A N 1
ATOM 603 C CA . GLU A 1 78 ? -2.613 -1.104 -10.268 1.00 94.38 78 GLU A CA 1
ATOM 604 C C . GLU A 1 78 ? -1.438 -1.871 -9.634 1.00 94.38 78 GLU A C 1
ATOM 606 O O . GLU A 1 78 ? -0.303 -1.381 -9.546 1.00 94.38 78 GLU A O 1
ATOM 611 N N . ALA A 1 79 ? -1.707 -3.105 -9.198 1.00 93.62 79 ALA A N 1
ATOM 612 C CA . ALA A 1 79 ? -0.702 -3.984 -8.613 1.00 93.62 79 ALA A CA 1
ATOM 613 C C . ALA A 1 79 ? 0.217 -4.587 -9.685 1.00 93.62 79 ALA A C 1
ATOM 615 O O . ALA A 1 79 ? -0.215 -4.958 -10.774 1.00 93.62 79 ALA A O 1
ATOM 616 N N . THR A 1 80 ? 1.493 -4.755 -9.342 1.00 96.31 80 THR A N 1
ATOM 617 C CA . THR A 1 80 ? 2.448 -5.485 -10.185 1.00 96.31 80 THR A CA 1
ATOM 618 C C . THR A 1 80 ? 2.399 -6.985 -9.901 1.00 96.31 80 THR A C 1
ATOM 620 O O . THR A 1 80 ? 2.006 -7.428 -8.820 1.00 96.31 80 THR A O 1
ATOM 623 N N . MET A 1 81 ? 2.833 -7.786 -10.869 1.00 96.31 81 MET A N 1
ATOM 624 C CA . MET A 1 81 ? 3.014 -9.224 -10.711 1.00 96.31 81 MET A CA 1
ATOM 625 C C . MET A 1 81 ? 4.412 -9.540 -10.179 1.00 96.31 81 MET A C 1
ATOM 627 O O . MET A 1 81 ? 5.421 -9.054 -10.692 1.00 96.31 81 MET A O 1
ATOM 631 N N . HIS A 1 82 ? 4.500 -10.425 -9.186 1.00 96.00 82 HIS A N 1
ATOM 632 C CA . HIS A 1 82 ? 5.790 -10.967 -8.768 1.00 96.00 82 HIS A CA 1
ATOM 633 C C . HIS A 1 82 ? 6.444 -11.730 -9.933 1.00 96.00 82 HIS A C 1
ATOM 635 O O . HIS A 1 82 ? 5.835 -12.630 -10.512 1.00 96.00 82 HIS A O 1
ATOM 641 N N . LEU A 1 83 ? 7.688 -11.382 -10.279 1.00 96.62 83 LEU A N 1
ATOM 642 C CA . LEU A 1 83 ? 8.387 -11.965 -11.431 1.00 96.62 83 LEU A CA 1
ATOM 643 C C . LEU A 1 83 ? 8.667 -13.467 -11.251 1.00 96.62 83 LEU A C 1
ATOM 645 O O . LEU A 1 83 ? 8.541 -14.246 -12.198 1.00 96.62 83 LEU A O 1
ATOM 649 N N . GLY A 1 84 ? 9.029 -13.885 -10.039 1.00 97.25 84 GLY A N 1
ATOM 650 C CA . GLY A 1 84 ? 9.571 -15.216 -9.786 1.00 97.25 84 GLY A CA 1
ATOM 651 C C . GLY A 1 84 ? 11.014 -15.372 -10.294 1.00 97.25 84 GLY A C 1
ATOM 652 O O . GLY A 1 84 ? 11.520 -14.536 -11.046 1.00 97.25 84 GLY A O 1
ATOM 653 N N . PRO A 1 85 ? 11.703 -16.455 -9.900 1.00 97.88 85 PRO A N 1
ATOM 654 C CA . PRO A 1 85 ? 13.149 -16.593 -10.084 1.00 97.88 85 PRO A CA 1
A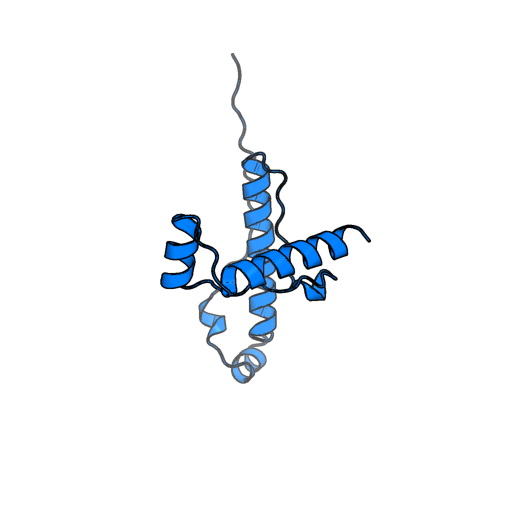TOM 655 C C . PRO A 1 85 ? 13.590 -16.591 -11.554 1.00 97.88 85 PRO A C 1
ATOM 657 O O . PRO A 1 85 ? 14.586 -15.955 -11.888 1.00 97.88 85 PRO A O 1
ATOM 660 N N . VAL A 1 86 ? 12.834 -17.251 -12.439 1.00 97.50 86 VAL A N 1
ATOM 661 C CA . VAL A 1 86 ? 13.168 -17.357 -13.871 1.00 97.50 86 VAL A CA 1
ATOM 662 C C . VAL A 1 86 ? 13.079 -15.998 -14.565 1.00 97.50 86 VAL A C 1
ATOM 664 O O . VAL A 1 86 ? 14.041 -15.571 -15.196 1.00 97.50 86 VAL A O 1
ATOM 667 N N . ALA A 1 87 ? 11.956 -15.289 -14.415 1.00 97.19 87 ALA A N 1
ATOM 668 C CA . ALA A 1 87 ? 11.794 -13.974 -15.033 1.00 97.19 87 ALA A CA 1
ATOM 669 C C . ALA A 1 87 ? 12.769 -12.952 -14.430 1.00 97.19 87 ALA A C 1
ATOM 671 O O . ALA A 1 87 ? 13.345 -12.157 -15.163 1.00 97.19 87 ALA A O 1
ATOM 672 N N . SER A 1 88 ? 13.036 -13.011 -13.119 1.00 97.44 88 SER A N 1
ATOM 673 C CA . SER A 1 88 ? 14.065 -12.170 -12.501 1.00 97.44 88 SER A CA 1
ATOM 674 C C . SER A 1 88 ? 15.471 -12.418 -1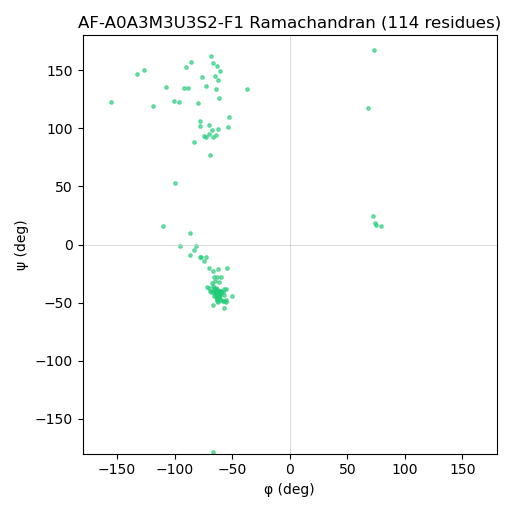3.064 1.00 97.44 88 SER A C 1
ATOM 676 O O . SER A 1 88 ? 16.208 -11.454 -13.256 1.00 97.44 88 SER A O 1
ATOM 678 N N . ASP A 1 89 ? 15.864 -13.670 -13.332 1.00 98.12 89 ASP A N 1
ATOM 679 C CA . ASP A 1 89 ? 17.163 -13.970 -13.958 1.00 98.12 89 ASP A CA 1
ATOM 680 C C . ASP A 1 89 ? 17.218 -13.509 -15.423 1.00 98.12 89 ASP A C 1
ATOM 682 O O . ASP A 1 89 ? 18.223 -12.935 -15.841 1.00 98.12 89 ASP A O 1
ATOM 686 N N . MET A 1 90 ? 16.130 -13.681 -16.185 1.00 98.00 90 MET A N 1
ATOM 687 C CA . MET A 1 90 ? 16.020 -13.152 -17.551 1.00 98.00 90 MET A CA 1
ATOM 688 C C . MET A 1 90 ? 16.227 -11.632 -17.580 1.00 98.00 90 MET A C 1
ATOM 690 O O . MET A 1 90 ? 17.134 -11.155 -18.266 1.00 98.00 90 MET A O 1
ATOM 694 N N . GLU A 1 91 ? 15.454 -10.889 -16.783 1.00 97.62 91 GLU A N 1
ATOM 695 C CA . GLU A 1 91 ? 15.499 -9.421 -16.742 1.00 97.62 91 GLU A CA 1
ATOM 696 C C . GLU A 1 91 ? 16.873 -8.918 -16.270 1.00 97.62 91 GLU A C 1
ATOM 698 O O . GLU A 1 91 ? 17.421 -7.980 -16.846 1.00 97.62 91 GLU A O 1
ATOM 703 N N . ARG A 1 92 ? 17.502 -9.592 -15.291 1.00 97.25 92 ARG A N 1
ATOM 704 C CA . ARG A 1 92 ? 18.864 -9.253 -14.832 1.00 97.25 92 ARG A CA 1
ATOM 705 C C . ARG A 1 92 ? 19.912 -9.395 -15.937 1.00 97.25 92 ARG A C 1
ATOM 707 O O . ARG A 1 92 ? 20.887 -8.651 -15.950 1.00 97.25 92 ARG A O 1
ATOM 714 N N . ARG A 1 93 ? 19.723 -10.337 -16.864 1.00 97.31 93 ARG A N 1
ATOM 715 C CA . ARG A 1 93 ? 20.594 -10.541 -18.035 1.00 97.31 93 ARG A CA 1
ATOM 716 C C . ARG A 1 93 ? 20.195 -9.671 -19.234 1.00 97.31 93 ARG A C 1
ATOM 718 O O . ARG A 1 93 ? 20.700 -9.900 -20.330 1.00 97.31 93 ARG A O 1
ATOM 725 N N . GLY A 1 94 ? 19.278 -8.719 -19.051 1.00 97.00 94 GLY A N 1
ATOM 726 C CA . GLY A 1 94 ? 18.790 -7.838 -20.113 1.00 97.00 94 GLY A CA 1
ATOM 727 C C . GLY A 1 94 ? 17.844 -8.518 -21.106 1.00 97.00 94 GLY A C 1
ATOM 728 O O . GLY A 1 94 ? 17.661 -8.014 -22.210 1.00 97.00 94 GLY A O 1
ATOM 729 N N . LYS A 1 95 ? 17.259 -9.670 -20.751 1.00 97.69 95 LYS A N 1
ATOM 730 C CA . LYS A 1 95 ? 16.255 -10.364 -21.568 1.00 97.69 95 LYS A CA 1
ATOM 731 C C . LYS A 1 95 ? 14.861 -10.068 -21.025 1.00 97.69 95 LYS A C 1
ATOM 733 O O . LYS A 1 95 ? 14.585 -10.348 -19.861 1.00 97.69 95 LYS A O 1
ATOM 738 N N . ALA A 1 96 ? 13.986 -9.542 -21.877 1.00 96.81 96 ALA A N 1
ATOM 739 C CA . ALA A 1 96 ? 12.603 -9.269 -21.505 1.00 96.81 96 ALA A CA 1
ATOM 740 C C . ALA A 1 96 ? 11.837 -10.564 -21.190 1.00 96.81 96 ALA A C 1
ATOM 742 O O . ALA A 1 96 ? 12.065 -11.610 -21.801 1.00 96.81 96 ALA A O 1
ATOM 743 N N . SER A 1 97 ? 10.929 -10.471 -20.226 1.00 97.81 97 SER A N 1
ATOM 744 C CA . SER A 1 97 ? 10.005 -11.518 -19.805 1.00 97.81 97 SER A CA 1
ATOM 745 C C . SER A 1 97 ? 8.570 -10.997 -19.834 1.00 97.81 97 SER A C 1
ATOM 747 O O . SER A 1 97 ? 8.334 -9.830 -19.527 1.00 97.81 97 SER A O 1
ATOM 749 N N . ASP A 1 98 ? 7.596 -11.875 -20.077 1.00 97.19 98 ASP A N 1
ATOM 750 C CA . ASP A 1 98 ? 6.178 -11.485 -20.132 1.00 97.19 98 ASP A CA 1
ATOM 751 C C . ASP A 1 98 ? 5.700 -10.799 -18.841 1.00 97.19 98 ASP A C 1
ATOM 753 O O . ASP A 1 98 ? 4.942 -9.829 -18.871 1.00 97.19 98 ASP A O 1
ATOM 757 N N . ARG A 1 99 ? 6.173 -11.272 -17.676 1.00 97.06 99 ARG A N 1
ATOM 758 C CA . ARG A 1 99 ? 5.852 -10.653 -16.378 1.00 97.06 99 ARG A CA 1
ATOM 759 C C . ARG A 1 99 ? 6.525 -9.291 -16.211 1.00 97.06 99 ARG A C 1
ATOM 761 O O . ARG A 1 99 ? 5.917 -8.384 -15.648 1.00 97.06 99 ARG A O 1
ATOM 768 N N . GLY A 1 100 ? 7.755 -9.135 -16.702 1.00 97.50 100 GLY A N 1
ATOM 769 C CA . GLY A 1 100 ? 8.444 -7.846 -16.725 1.00 97.50 100 GLY A CA 1
ATOM 770 C C . GLY A 1 100 ? 7.740 -6.844 -17.632 1.00 97.50 100 GLY A C 1
ATOM 771 O O . GLY A 1 100 ? 7.521 -5.706 -17.224 1.00 97.50 100 GLY A O 1
ATOM 772 N N . ASP A 1 101 ? 7.299 -7.279 -18.813 1.00 97.94 101 ASP A N 1
ATOM 773 C CA . ASP A 1 101 ? 6.519 -6.456 -19.739 1.00 97.94 101 ASP A CA 1
ATOM 774 C C . ASP A 1 101 ? 5.170 -6.052 -19.142 1.00 97.94 101 ASP A C 1
ATOM 776 O O . ASP A 1 101 ? 4.778 -4.888 -19.236 1.00 97.94 101 ASP A O 1
ATOM 780 N N . GLY A 1 102 ? 4.485 -6.976 -18.463 1.00 97.56 102 GLY A N 1
ATOM 781 C CA . GLY A 1 102 ? 3.275 -6.671 -17.699 1.00 97.56 102 GLY A CA 1
ATOM 782 C C . GLY A 1 102 ? 3.514 -5.593 -16.637 1.00 97.56 102 GLY A C 1
ATOM 783 O O . GLY A 1 102 ? 2.791 -4.602 -16.590 1.00 97.56 102 GLY A O 1
ATOM 784 N N . ASN A 1 103 ? 4.575 -5.728 -15.838 1.00 97.56 103 ASN A N 1
ATOM 785 C CA . ASN A 1 103 ? 4.911 -4.747 -14.802 1.00 97.56 103 ASN A CA 1
ATOM 786 C C . ASN A 1 103 ? 5.320 -3.386 -15.372 1.00 97.56 103 ASN A C 1
ATOM 788 O O . ASN A 1 103 ? 4.979 -2.362 -14.783 1.00 97.56 103 ASN A O 1
ATOM 792 N N . ARG A 1 104 ? 6.015 -3.355 -16.517 1.00 97.38 104 ARG A N 1
ATOM 793 C CA . ARG A 1 104 ? 6.330 -2.110 -17.232 1.00 97.38 104 ARG A CA 1
ATOM 794 C C . ARG A 1 104 ? 5.054 -1.390 -17.674 1.00 97.38 104 ARG A C 1
ATOM 796 O O . ARG A 1 104 ? 4.956 -0.185 -17.474 1.00 97.38 104 ARG A O 1
ATOM 803 N N . LYS A 1 105 ? 4.060 -2.114 -18.205 1.00 97.19 105 LYS A N 1
ATOM 804 C CA . LYS A 1 105 ? 2.751 -1.535 -18.569 1.00 97.19 105 LYS A CA 1
ATOM 805 C C . LYS A 1 105 ? 2.011 -0.981 -17.349 1.00 97.19 105 LYS A C 1
ATOM 807 O O . LYS A 1 105 ? 1.586 0.166 -17.381 1.00 97.19 105 LYS A O 1
ATOM 812 N N . VAL A 1 106 ? 1.947 -1.746 -16.257 1.00 96.75 106 VAL A N 1
ATOM 813 C CA . VAL A 1 106 ? 1.357 -1.295 -14.981 1.00 96.75 106 VAL A CA 1
ATOM 814 C C . VAL A 1 106 ? 2.052 -0.033 -14.456 1.00 96.75 106 VAL A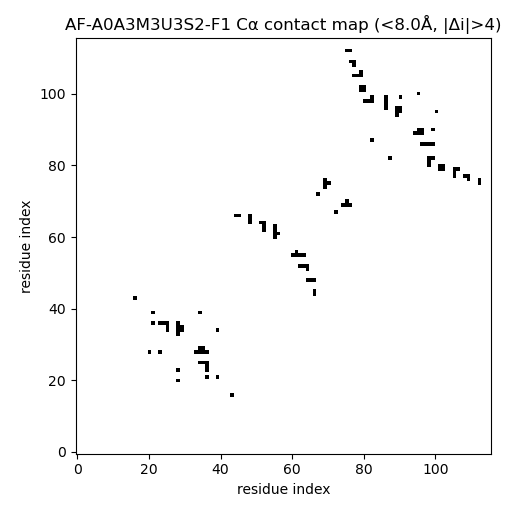 C 1
ATOM 816 O O . VAL A 1 106 ? 1.397 0.883 -13.965 1.00 96.75 106 VAL A O 1
ATOM 819 N N . ALA A 1 107 ? 3.381 0.049 -14.565 1.00 95.31 107 ALA A N 1
ATOM 820 C CA . ALA A 1 107 ? 4.127 1.236 -14.155 1.00 95.31 107 ALA A CA 1
ATOM 821 C C . ALA A 1 107 ? 3.748 2.472 -14.986 1.00 95.31 107 ALA A C 1
ATOM 823 O O . ALA A 1 107 ? 3.568 3.544 -14.415 1.00 95.31 107 ALA A O 1
ATOM 824 N N . VAL A 1 108 ? 3.580 2.315 -16.305 1.00 96.00 108 VAL A N 1
ATOM 825 C CA . VAL A 1 108 ? 3.101 3.394 -17.184 1.00 96.00 108 VAL A CA 1
ATOM 826 C C . VAL A 1 108 ? 1.684 3.819 -16.798 1.00 96.00 108 VAL A C 1
ATOM 828 O O . VAL A 1 108 ? 1.458 5.008 -16.606 1.00 96.00 108 VAL A O 1
ATOM 831 N N . ASN A 1 109 ? 0.753 2.878 -16.618 1.00 94.69 109 ASN A N 1
ATOM 832 C CA . ASN A 1 109 ? -0.628 3.189 -16.232 1.00 94.69 109 ASN A CA 1
ATOM 833 C C . ASN A 1 109 ? -0.688 3.973 -14.915 1.00 94.69 109 ASN A C 1
ATOM 835 O O . ASN A 1 109 ? -1.309 5.031 -14.850 1.00 94.69 109 ASN A O 1
ATOM 839 N N . ASN A 1 110 ? 0.024 3.500 -13.890 1.00 94.56 110 ASN A N 1
ATOM 840 C CA . ASN A 1 110 ? 0.090 4.172 -12.595 1.00 94.56 110 ASN A CA 1
ATOM 841 C C . ASN A 1 110 ? 0.664 5.592 -12.705 1.00 94.56 110 ASN A C 1
ATOM 843 O O . ASN A 1 110 ? 0.123 6.511 -12.100 1.00 94.56 110 ASN A O 1
ATOM 847 N N . ALA A 1 111 ? 1.708 5.793 -13.516 1.00 91.75 111 ALA A N 1
ATOM 848 C CA . ALA A 1 111 ? 2.276 7.122 -13.738 1.00 91.75 111 ALA A CA 1
ATOM 849 C C . ALA A 1 111 ? 1.302 8.075 -14.453 1.00 91.75 111 ALA A C 1
ATOM 851 O O . ALA A 1 111 ? 1.345 9.277 -14.210 1.00 91.75 111 ALA A O 1
ATOM 852 N N . MET A 1 112 ? 0.425 7.557 -15.320 1.00 90.69 112 MET A N 1
ATOM 853 C CA . MET A 1 112 ? -0.619 8.358 -15.974 1.00 90.69 112 MET A CA 1
ATOM 854 C C . MET A 1 112 ? -1.731 8.749 -14.993 1.00 90.69 112 MET A C 1
ATOM 856 O O . MET A 1 112 ? -2.241 9.862 -15.073 1.00 90.69 112 MET A O 1
ATOM 860 N N 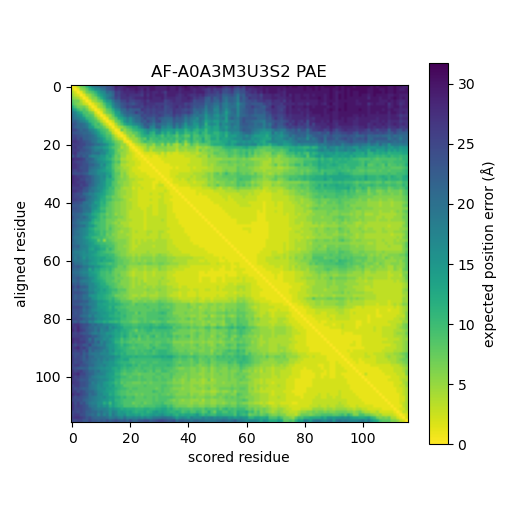. LEU A 1 113 ? -2.085 7.865 -14.053 1.00 85.50 113 LEU A N 1
ATOM 861 C CA . LEU A 1 113 ? -3.077 8.151 -13.009 1.00 85.50 113 LEU A CA 1
ATOM 862 C C . LEU A 1 113 ? -2.594 9.218 -12.016 1.00 85.50 113 LEU A C 1
ATOM 864 O O . LEU A 1 113 ? -3.398 10.006 -11.538 1.00 85.50 113 LEU A O 1
ATOM 868 N N . GLU A 1 114 ? -1.291 9.270 -11.728 1.00 80.25 114 GLU A N 1
ATOM 869 C CA . GLU A 1 114 ? -0.693 10.267 -10.824 1.00 80.25 114 GLU A CA 1
ATOM 870 C C . GLU A 1 114 ? -0.618 11.690 -11.424 1.00 80.25 114 GLU A C 1
ATOM 872 O O . GLU A 1 114 ? -0.319 12.637 -10.700 1.00 80.25 114 GLU A O 1
ATOM 877 N N . GLN A 1 115 ? -0.871 11.861 -12.728 1.00 72.50 115 GLN A N 1
ATOM 878 C CA . GLN A 1 115 ? -0.798 13.157 -13.428 1.00 72.50 115 GLN A CA 1
ATOM 879 C C . GLN A 1 115 ? -2.143 13.896 -13.548 1.00 72.50 115 GLN A C 1
ATOM 881 O O . GLN A 1 115 ? -2.178 14.985 -14.126 1.00 72.50 115 GLN A O 1
ATOM 886 N N . ILE A 1 116 ? -3.235 13.316 -13.042 1.00 59.16 116 ILE A N 1
ATOM 887 C CA . ILE A 1 116 ? -4.604 13.864 -13.093 1.00 59.16 116 ILE A CA 1
ATOM 888 C C . ILE A 1 116 ? -4.955 14.493 -11.744 1.00 59.16 116 ILE A C 1
ATOM 890 O O . ILE A 1 116 ? -5.502 15.620 -11.759 1.00 59.16 116 ILE A O 1
#

InterPro domains:
  IPR005053 MobA/MobL protein [PF03389] (37-93)

Mean predicted aligned error: 9.53 Å

Sequence (116 aa):
MKNLRTFHAVAIDLGHVDVRRIELSDTKRRSVGLGSAADEVVAIRRLWEQMANRALENAGSDARIDSRSLKAQGLDREATMHLGPVASDMERRGKASDRGDGNRKVAVNNAMLEQI

Foldseek 3Di:
DDDDPPPPPPPPCPDDDPPVCLPDQQVVCVVVVHHHSVVSVVVVLVVVQVVVQVVCVVVVHPDHDDSDPCVVVVHPQDDADDCPDVQVVCVVVVHHDPSNVRRVVSVVVSVVVVVD

pLDDT: mean 85.02, std 19.28, range [31.09, 98.19]